Protein AF-A0A0U2ZR98-F1 (afdb_monomer_lite)

Sequence (116 aa):
RSTYYTARLGSKRGLECVGMEGRGIIFNSDVLLWRSVRAYFSKALTGPGLKRTVGICVSYTAKYLDRLQEITDPSNHVDALNLLRAIVVDISNRLFLGVPLNEKDLLMKIHNYFET

InterPro domains:
  IPR001128 Cytochrome P450 [PF00067] (19-104)
  IPR036396 Cytochrome P450 superfamily [G3DSA:1.10.630.10] (1-116)
  IPR036396 Cytochrome P450 superfamily [SSF48264] (20-111)

Secondary structure (DSSP, 8-state):
--TT-------HHHHHHTT-TTSSSSS---HHHHHHHHHHHHHHTSTHHHHHHHHHHHHHHHHHHTTGGGGB-TTS-B-HHHHHHHHHHHHHHHHHT-----HHHHHHHHHHHHH-

Structure (mmCIF, N/CA/C/O backbone):
data_AF-A0A0U2ZR98-F1
#
_entry.id   AF-A0A0U2ZR98-F1
#
loop_
_atom_site.group_PDB
_atom_site.id
_atom_site.type_symbol
_atom_site.label_atom_id
_atom_site.label_alt_id
_atom_site.label_comp_id
_atom_site.label_asym_id
_atom_site.label_entity_id
_atom_site.label_seq_id
_atom_site.pdbx_PDB_ins_code
_atom_site.Cartn_x
_atom_site.Cartn_y
_atom_site.Cartn_z
_atom_site.occupancy
_atom_site.B_iso_or_equiv
_atom_site.auth_seq_id
_atom_site.auth_comp_id
_atom_site.auth_asym_id
_atom_site.auth_atom_id
_atom_site.pdbx_PDB_model_num
ATOM 1 N N . ARG A 1 1 ? -3.159 4.967 -25.792 1.00 59.69 1 ARG A N 1
ATOM 2 C CA . ARG A 1 1 ? -2.328 5.603 -24.734 1.00 59.69 1 ARG A CA 1
ATOM 3 C C . ARG A 1 1 ? -0.886 5.588 -25.229 1.00 59.69 1 ARG A C 1
ATOM 5 O O . ARG A 1 1 ? -0.454 4.527 -25.654 1.00 59.69 1 AR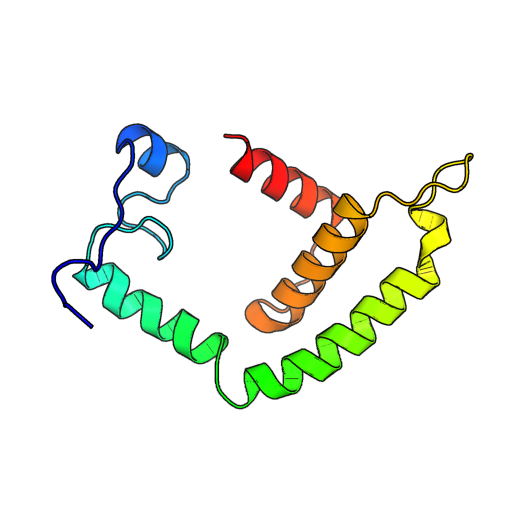G A O 1
ATOM 12 N N . SER A 1 2 ? -0.193 6.728 -25.260 1.00 75.31 2 SER A N 1
ATOM 13 C CA . SER A 1 2 ? 1.186 6.814 -25.775 1.00 75.31 2 SER A CA 1
ATOM 14 C C . SER A 1 2 ? 2.150 5.953 -24.943 1.00 75.31 2 SER A C 1
ATOM 16 O O . SER A 1 2 ? 2.081 5.967 -23.713 1.00 75.31 2 SER A O 1
ATOM 18 N N . THR A 1 3 ? 3.037 5.207 -25.606 1.00 77.38 3 THR A N 1
ATOM 19 C CA . THR A 1 3 ? 4.093 4.398 -24.968 1.00 77.38 3 THR A CA 1
ATOM 20 C C . THR A 1 3 ? 5.278 5.233 -24.492 1.00 77.38 3 THR A C 1
ATOM 22 O O . THR A 1 3 ? 6.138 4.707 -23.795 1.00 77.38 3 THR A O 1
ATOM 25 N N . TYR A 1 4 ? 5.321 6.521 -24.840 1.00 84.50 4 TYR A N 1
ATOM 26 C CA . TYR A 1 4 ? 6.429 7.423 -24.517 1.00 84.50 4 TYR A CA 1
ATOM 27 C C . TYR A 1 4 ? 6.357 8.007 -23.096 1.00 84.50 4 TYR A C 1
ATOM 29 O O . TYR A 1 4 ? 7.312 8.623 -22.643 1.00 84.50 4 TYR A O 1
ATOM 37 N N . TYR A 1 5 ? 5.256 7.788 -22.368 1.00 90.00 5 TYR A N 1
ATOM 38 C CA . TYR A 1 5 ? 5.036 8.335 -21.020 1.00 90.00 5 TYR A CA 1
ATOM 39 C C . TYR A 1 5 ? 4.814 7.225 -19.981 1.00 90.00 5 TYR A C 1
ATOM 41 O O . TYR A 1 5 ? 3.865 7.262 -19.197 1.00 90.00 5 TYR A O 1
ATOM 49 N N . THR A 1 6 ? 5.660 6.189 -20.008 1.00 90.44 6 THR A N 1
ATOM 50 C CA . THR A 1 6 ? 5.598 5.039 -19.083 1.00 90.44 6 THR A CA 1
ATOM 51 C C . THR A 1 6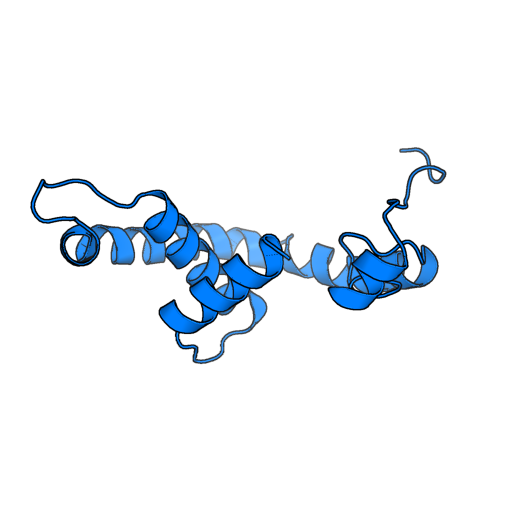 ? 6.744 5.033 -18.071 1.00 90.44 6 THR A C 1
ATOM 53 O O . THR A 1 6 ? 7.301 3.978 -17.791 1.00 90.44 6 THR A O 1
ATOM 56 N N . ALA A 1 7 ? 7.111 6.203 -17.549 1.00 93.00 7 ALA A N 1
ATOM 57 C CA . ALA A 1 7 ? 8.106 6.355 -16.492 1.00 93.00 7 ALA A CA 1
ATOM 58 C C . ALA A 1 7 ? 7.751 7.552 -15.596 1.00 93.00 7 ALA A C 1
ATOM 60 O O . ALA A 1 7 ? 7.011 8.450 -16.007 1.00 93.00 7 ALA A O 1
ATOM 61 N N . ARG A 1 8 ? 8.280 7.554 -14.371 1.00 95.44 8 ARG A N 1
ATOM 62 C CA . ARG A 1 8 ? 8.285 8.713 -13.467 1.00 95.44 8 ARG A CA 1
ATOM 63 C C . ARG A 1 8 ? 9.718 9.192 -13.262 1.00 95.44 8 ARG A C 1
ATOM 65 O O . ARG A 1 8 ? 10.660 8.487 -13.607 1.00 95.44 8 ARG A O 1
ATOM 72 N N . LEU A 1 9 ? 9.853 10.384 -12.694 1.00 94.75 9 LEU A N 1
ATOM 73 C CA . LEU A 1 9 ? 11.131 10.999 -12.354 1.00 94.75 9 LEU A CA 1
ATOM 74 C C . LEU A 1 9 ? 11.163 11.376 -10.872 1.00 94.75 9 LEU A C 1
ATOM 76 O O . LEU A 1 9 ? 10.118 11.601 -10.260 1.00 94.75 9 LEU A O 1
ATOM 80 N N . GLY A 1 10 ? 12.367 11.440 -10.318 1.00 95.75 10 GLY A N 1
ATOM 81 C CA . GLY A 1 10 ? 12.638 11.804 -8.933 1.00 95.75 10 GLY A CA 1
ATOM 82 C C . GLY A 1 10 ? 14.143 11.905 -8.696 1.00 95.75 10 GLY A C 1
ATOM 83 O O . GLY A 1 10 ? 14.942 11.559 -9.566 1.00 95.75 10 GLY A O 1
ATOM 84 N N . SER A 1 11 ? 14.540 12.394 -7.521 1.00 97.44 11 SER A N 1
ATOM 85 C CA . SER A 1 11 ? 15.949 12.388 -7.115 1.00 97.44 11 SER A CA 1
ATOM 86 C C . SER A 1 11 ? 16.445 10.949 -7.028 1.00 97.44 11 SER A C 1
ATOM 88 O O . SER A 1 11 ? 15.951 10.199 -6.190 1.00 97.44 11 SER A O 1
ATOM 90 N N . LYS A 1 12 ? 17.441 10.573 -7.840 1.00 97.25 12 LYS A N 1
ATOM 91 C CA . LYS A 1 12 ? 18.009 9.217 -7.822 1.00 97.25 12 LYS A CA 1
ATOM 92 C C . LYS A 1 12 ? 18.439 8.804 -6.412 1.00 97.25 12 LYS A C 1
ATOM 94 O O . LYS A 1 12 ? 18.009 7.771 -5.922 1.00 97.25 12 LYS A O 1
ATOM 99 N N . ARG A 1 13 ? 19.186 9.670 -5.716 1.00 97.81 13 ARG A N 1
ATOM 100 C CA . ARG A 1 13 ? 19.635 9.422 -4.335 1.00 97.81 13 ARG A CA 1
ATOM 101 C C . ARG A 1 13 ? 18.463 9.276 -3.357 1.00 97.81 13 ARG A C 1
ATOM 103 O O . ARG A 1 13 ? 18.533 8.473 -2.436 1.00 97.81 13 ARG A O 1
ATOM 110 N N . GLY A 1 14 ? 17.390 10.047 -3.553 1.00 97.44 14 GLY A N 1
ATOM 111 C CA . GLY A 1 14 ? 16.172 9.924 -2.747 1.00 97.44 14 GLY A CA 1
ATOM 112 C C . GLY A 1 14 ? 15.467 8.589 -2.987 1.00 97.44 14 GLY A C 1
ATOM 113 O O . GLY A 1 14 ? 15.160 7.874 -2.041 1.00 97.44 14 GLY A O 1
ATOM 114 N N . LEU A 1 15 ? 15.291 8.209 -4.254 1.00 97.56 15 LEU A N 1
ATOM 115 C CA . LEU A 1 15 ? 14.678 6.939 -4.640 1.00 97.56 15 LEU A CA 1
ATOM 116 C C . LEU A 1 15 ? 15.519 5.731 -4.206 1.00 97.56 15 LEU A C 1
ATOM 118 O O . LEU A 1 15 ? 14.951 4.715 -3.816 1.00 97.56 15 LEU A O 1
ATOM 122 N N . GLU A 1 16 ? 16.849 5.824 -4.224 1.00 97.38 16 GLU A N 1
ATOM 123 C CA . GLU A 1 16 ? 17.741 4.809 -3.650 1.00 97.38 16 GLU A CA 1
ATOM 124 C C . GLU A 1 16 ? 17.534 4.689 -2.135 1.00 97.38 16 GLU A C 1
ATOM 126 O O . GLU A 1 16 ? 17.404 3.576 -1.628 1.00 97.38 16 GLU A O 1
ATOM 131 N N . CYS A 1 17 ? 17.434 5.821 -1.426 1.00 97.19 17 CYS A N 1
ATOM 132 C CA . CYS A 1 17 ? 17.245 5.868 0.025 1.00 97.19 17 CYS A CA 1
ATOM 133 C C . CYS A 1 17 ? 15.947 5.182 0.478 1.00 97.19 17 CYS A C 1
ATOM 135 O O . CYS A 1 17 ? 15.980 4.372 1.402 1.00 97.19 17 CYS A O 1
ATOM 137 N N . VAL A 1 18 ? 14.826 5.432 -0.208 1.00 97.12 18 VAL A N 1
ATOM 138 C CA . VAL A 1 18 ? 13.532 4.790 0.102 1.00 97.12 18 VAL A CA 1
ATOM 139 C C . VAL A 1 18 ? 13.333 3.445 -0.613 1.00 97.12 18 VAL A C 1
ATOM 141 O O . VAL A 1 18 ? 12.277 2.820 -0.496 1.00 97.12 18 VAL A O 1
ATOM 144 N N . GLY A 1 19 ? 14.328 2.979 -1.374 1.00 96.94 19 GLY A N 1
ATOM 145 C CA . GLY A 1 19 ? 14.305 1.679 -2.048 1.00 96.94 19 GLY A CA 1
ATOM 146 C C . GLY A 1 19 ? 13.362 1.582 -3.254 1.00 96.94 19 GLY A C 1
ATOM 147 O O . GLY A 1 19 ? 12.898 0.487 -3.571 1.00 96.94 19 GLY A O 1
ATOM 148 N N . MET A 1 20 ? 13.071 2.697 -3.928 1.00 97.88 20 MET A N 1
ATOM 149 C CA . MET A 1 20 ? 12.250 2.754 -5.146 1.00 97.88 20 MET A CA 1
ATOM 150 C C . MET A 1 20 ? 13.056 2.919 -6.446 1.00 97.88 20 MET A C 1
ATOM 152 O O . MET A 1 20 ? 12.497 2.716 -7.525 1.00 97.88 20 MET A O 1
ATOM 156 N N . GLU A 1 21 ? 14.351 3.247 -6.380 1.00 96.94 21 GLU A N 1
ATOM 157 C CA . GLU A 1 21 ? 15.204 3.301 -7.577 1.00 96.94 21 GLU A CA 1
ATOM 158 C C . GLU A 1 21 ? 15.373 1.896 -8.167 1.00 96.94 21 GLU A C 1
ATOM 160 O O . GLU A 1 21 ? 15.851 0.980 -7.493 1.00 96.94 21 GLU A O 1
ATOM 165 N N . GLY A 1 22 ? 14.937 1.710 -9.419 1.00 94.88 22 GLY A N 1
ATOM 166 C CA . GLY A 1 22 ? 14.979 0.413 -10.107 1.00 94.88 22 GLY A CA 1
ATOM 167 C C . GLY A 1 22 ? 14.201 -0.707 -9.399 1.00 94.88 22 GLY A C 1
ATOM 168 O O . GLY A 1 22 ? 14.469 -1.885 -9.626 1.00 94.88 22 GLY A O 1
ATOM 169 N N . ARG A 1 23 ? 13.266 -0.375 -8.497 1.00 96.06 23 ARG A N 1
ATOM 170 C CA . ARG A 1 23 ? 12.546 -1.335 -7.643 1.00 96.06 23 ARG A CA 1
ATOM 171 C C . ARG A 1 23 ? 11.067 -0.983 -7.534 1.00 96.06 23 ARG A C 1
ATOM 173 O O . ARG A 1 23 ? 10.657 0.165 -7.672 1.00 96.06 23 ARG A O 1
ATOM 180 N N . GLY A 1 24 ? 10.238 -1.991 -7.266 1.00 96.12 24 GLY A N 1
ATOM 181 C CA . GLY A 1 24 ? 8.787 -1.813 -7.180 1.00 96.12 24 GLY A CA 1
ATOM 182 C C . GLY A 1 24 ? 8.179 -1.307 -8.495 1.00 96.12 24 GLY A C 1
ATOM 183 O O . GLY A 1 24 ? 8.708 -1.566 -9.577 1.00 96.12 24 GLY A O 1
ATOM 184 N N . ILE A 1 25 ? 7.039 -0.609 -8.404 1.00 97.31 25 ILE A N 1
ATOM 185 C CA . ILE A 1 25 ? 6.310 -0.101 -9.585 1.00 97.31 25 ILE A CA 1
ATOM 186 C C . ILE A 1 25 ? 5.892 1.373 -9.507 1.00 97.31 25 ILE A C 1
ATOM 188 O O . ILE A 1 25 ? 5.443 1.922 -10.513 1.00 97.31 25 ILE A O 1
ATOM 192 N N . ILE A 1 26 ? 5.984 2.012 -8.334 1.00 97.38 26 ILE A N 1
ATOM 193 C CA . ILE A 1 26 ? 5.456 3.371 -8.134 1.00 97.38 26 ILE A CA 1
ATOM 194 C C . ILE A 1 26 ? 6.366 4.389 -8.830 1.00 97.38 26 ILE A C 1
ATOM 196 O O . ILE A 1 26 ? 5.889 5.099 -9.713 1.00 97.38 26 ILE A O 1
ATOM 200 N N . PHE A 1 27 ? 7.658 4.399 -8.483 1.00 97.31 27 PHE A N 1
ATOM 201 C CA . PHE A 1 27 ? 8.690 5.285 -9.045 1.00 97.31 27 PHE A CA 1
ATOM 202 C C . PHE A 1 27 ? 9.766 4.550 -9.861 1.00 97.31 27 PHE A C 1
ATOM 204 O O . PHE A 1 27 ? 10.803 5.121 -10.175 1.00 97.31 27 PHE A O 1
ATOM 211 N N . ASN A 1 28 ? 9.509 3.302 -10.256 1.00 96.38 28 ASN A N 1
ATOM 212 C CA . ASN A 1 28 ? 10.460 2.533 -11.049 1.00 96.38 28 ASN A CA 1
ATOM 213 C C . ASN A 1 28 ? 10.534 3.062 -12.492 1.00 96.38 28 ASN A C 1
ATOM 215 O O . ASN A 1 28 ? 9.569 2.945 -13.253 1.00 96.38 28 ASN A O 1
ATOM 219 N N . SER A 1 29 ? 11.672 3.656 -12.843 1.00 95.31 29 SER A N 1
ATOM 220 C CA . SER A 1 29 ? 11.968 4.210 -14.167 1.00 95.31 29 SER A CA 1
ATOM 221 C C . SER A 1 29 ? 12.572 3.184 -15.136 1.00 95.31 29 SER A C 1
ATOM 223 O O . SER A 1 29 ? 12.608 3.447 -16.339 1.00 95.31 29 SER A O 1
ATOM 225 N N . ASP A 1 30 ? 12.970 1.996 -14.662 1.00 95.44 30 ASP A N 1
ATOM 226 C CA . ASP A 1 30 ? 13.313 0.865 -15.526 1.00 95.44 30 ASP A CA 1
ATOM 227 C C . ASP A 1 30 ? 12.026 0.316 -16.151 1.00 95.44 30 ASP A C 1
ATOM 229 O O . ASP A 1 30 ? 11.278 -0.453 -15.547 1.00 95.44 30 ASP A O 1
ATOM 233 N N . VAL A 1 31 ? 11.749 0.736 -17.385 1.00 94.06 31 VAL A N 1
ATOM 234 C CA . VAL A 1 31 ? 10.505 0.407 -18.092 1.00 94.06 31 VAL A CA 1
ATOM 235 C C . VAL A 1 31 ? 10.355 -1.098 -18.329 1.00 94.06 31 VAL A C 1
ATOM 237 O O . VAL A 1 31 ? 9.226 -1.597 -18.330 1.00 94.06 31 VAL A O 1
ATOM 240 N N . LEU A 1 32 ? 11.450 -1.836 -18.536 1.00 94.31 32 LEU A N 1
ATOM 241 C CA . LEU A 1 32 ? 11.385 -3.277 -18.791 1.00 94.31 32 LEU A CA 1
ATOM 242 C C . LEU A 1 32 ? 11.012 -4.024 -17.511 1.00 94.31 32 LEU A C 1
ATOM 244 O O . LEU A 1 32 ? 10.063 -4.815 -17.517 1.00 94.31 32 LEU A O 1
ATOM 248 N N . LEU A 1 33 ? 11.692 -3.714 -16.405 1.00 95.50 33 LEU A N 1
ATOM 249 C CA . LEU A 1 33 ? 11.380 -4.287 -15.098 1.00 95.50 33 LEU A CA 1
ATOM 250 C C . LEU A 1 33 ? 9.997 -3.848 -14.601 1.00 95.50 33 LEU A C 1
ATOM 252 O O . LEU A 1 33 ? 9.207 -4.662 -14.126 1.00 95.50 33 LEU A O 1
ATOM 256 N N . TRP A 1 34 ? 9.653 -2.572 -14.753 1.00 96.44 34 TRP A N 1
ATOM 257 C CA . TRP A 1 34 ? 8.344 -2.057 -14.367 1.00 96.44 34 TRP A CA 1
ATOM 258 C C . TRP A 1 34 ? 7.212 -2.795 -15.088 1.00 96.44 34 TRP A C 1
ATOM 260 O O . TRP A 1 34 ? 6.218 -3.150 -14.453 1.00 96.44 34 TRP A O 1
ATOM 270 N N . ARG A 1 35 ? 7.351 -3.072 -16.395 1.00 94.81 35 ARG A N 1
ATOM 271 C CA . ARG A 1 35 ? 6.335 -3.808 -17.172 1.00 94.81 35 ARG A CA 1
ATOM 272 C C . ARG A 1 35 ? 6.131 -5.221 -16.640 1.00 94.81 35 ARG A C 1
ATOM 274 O O . ARG A 1 35 ? 4.981 -5.637 -16.495 1.00 94.81 35 ARG A O 1
ATOM 281 N N . SER A 1 36 ? 7.216 -5.938 -16.346 1.00 95.69 36 SER A N 1
ATOM 282 C CA . SER A 1 36 ? 7.131 -7.312 -15.844 1.00 95.69 36 SER A CA 1
ATOM 283 C C . SER A 1 36 ? 6.519 -7.357 -14.440 1.00 95.69 36 SER A C 1
ATOM 285 O O . SER A 1 36 ? 5.578 -8.114 -14.203 1.00 95.69 36 SER A O 1
ATOM 287 N N . VAL A 1 37 ? 6.958 -6.483 -13.529 1.00 96.88 37 VAL A N 1
ATOM 288 C CA . VAL A 1 37 ? 6.462 -6.450 -12.145 1.00 96.88 37 VAL A CA 1
ATOM 289 C C . VAL A 1 37 ? 5.012 -5.949 -12.074 1.00 96.88 37 VAL A C 1
ATOM 291 O O . VAL A 1 37 ? 4.196 -6.502 -11.334 1.00 96.88 37 VAL A O 1
ATOM 294 N N . ARG A 1 38 ? 4.633 -4.950 -12.885 1.00 96.38 38 ARG A N 1
ATOM 295 C CA . ARG A 1 38 ? 3.266 -4.395 -12.928 1.00 96.38 38 ARG A CA 1
ATOM 296 C C . ARG A 1 38 ? 2.199 -5.443 -13.255 1.00 96.38 38 ARG A C 1
ATOM 298 O O . ARG A 1 38 ? 1.048 -5.276 -12.836 1.00 96.38 38 ARG A O 1
ATOM 305 N N . ALA A 1 39 ? 2.539 -6.505 -13.985 1.00 95.56 39 ALA A N 1
ATOM 306 C CA . ALA A 1 39 ? 1.593 -7.570 -14.307 1.00 95.56 39 ALA A CA 1
ATOM 307 C C . ALA A 1 39 ? 1.049 -8.262 -13.042 1.00 95.56 39 ALA A C 1
ATOM 309 O O . ALA A 1 39 ? -0.155 -8.505 -12.954 1.00 95.56 39 ALA A O 1
ATOM 310 N N . TYR A 1 40 ? 1.895 -8.485 -12.028 1.00 94.88 40 TYR A N 1
ATOM 311 C CA . TYR A 1 40 ? 1.480 -9.077 -10.751 1.00 94.88 40 TYR A CA 1
ATOM 312 C C . TYR A 1 40 ? 0.488 -8.183 -10.002 1.00 94.88 40 TYR A C 1
ATOM 314 O O . TYR A 1 40 ? -0.575 -8.649 -9.596 1.00 94.88 40 TYR A O 1
ATOM 322 N N . PHE A 1 41 ? 0.783 -6.883 -9.904 1.00 94.88 41 PHE A N 1
ATOM 323 C CA . PHE A 1 41 ? -0.124 -5.904 -9.296 1.00 94.88 41 PHE A CA 1
ATOM 324 C C . PHE A 1 41 ? -1.450 -5.817 -10.052 1.00 94.88 41 PHE A C 1
ATOM 326 O O . PHE A 1 41 ? -2.513 -5.819 -9.442 1.00 94.88 41 PHE A O 1
ATOM 333 N N . SER A 1 42 ? -1.405 -5.799 -11.387 1.00 94.00 42 SER A N 1
ATOM 334 C CA . SER A 1 42 ? -2.618 -5.743 -12.213 1.00 94.00 42 SER A CA 1
ATOM 335 C C . SER A 1 42 ? -3.493 -6.979 -11.993 1.00 94.00 42 SER A C 1
ATOM 337 O O . SER A 1 42 ? -4.705 -6.848 -11.850 1.00 94.00 42 SER A O 1
ATOM 339 N N . LYS A 1 43 ? -2.889 -8.171 -11.901 1.00 92.00 43 LYS A N 1
ATOM 340 C CA . LYS A 1 43 ? -3.605 -9.418 -11.608 1.00 92.00 43 LYS A CA 1
ATOM 341 C C . LYS A 1 43 ? -4.229 -9.414 -10.209 1.00 92.00 43 LYS A C 1
ATOM 343 O O . LYS A 1 43 ? -5.370 -9.836 -10.069 1.00 92.00 43 LYS A O 1
ATOM 348 N N . ALA A 1 44 ? -3.507 -8.937 -9.196 1.00 90.19 44 ALA A N 1
ATOM 349 C CA . ALA A 1 44 ? -3.998 -8.895 -7.816 1.00 90.19 44 ALA A CA 1
ATOM 350 C C . ALA A 1 44 ? -5.118 -7.858 -7.607 1.00 90.19 44 ALA A C 1
ATOM 352 O O . ALA A 1 44 ? -6.016 -8.073 -6.798 1.00 90.19 44 ALA A O 1
ATOM 353 N N . LEU A 1 45 ? -5.080 -6.746 -8.349 1.00 90.81 45 LEU A N 1
ATOM 354 C CA . LEU A 1 45 ? -6.015 -5.621 -8.217 1.00 90.81 45 LEU A CA 1
ATOM 355 C C . LEU A 1 45 ? -7.213 -5.686 -9.179 1.00 90.81 45 LEU A C 1
ATOM 357 O O . LEU A 1 45 ? -7.996 -4.741 -9.253 1.00 90.81 45 LEU A O 1
ATOM 361 N N . THR A 1 46 ? -7.371 -6.773 -9.936 1.00 88.94 46 THR A N 1
ATOM 362 C CA . THR A 1 46 ? -8.487 -6.954 -10.878 1.00 88.94 46 THR A CA 1
ATOM 363 C C . THR A 1 46 ? -9.115 -8.343 -10.753 1.00 88.94 46 THR A C 1
ATOM 3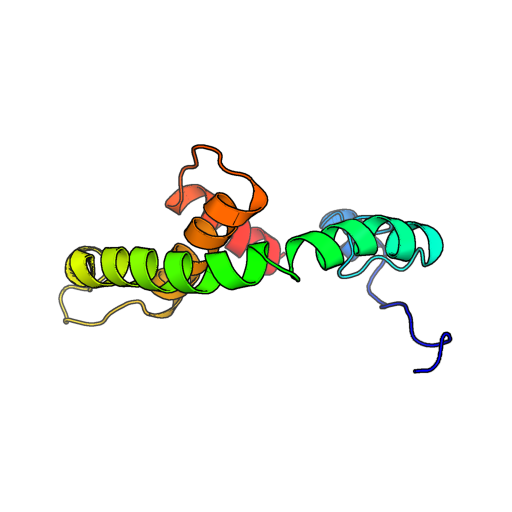65 O O . THR A 1 46 ? -8.668 -9.198 -9.988 1.00 88.94 46 THR A O 1
ATOM 368 N N . GLY A 1 47 ? -10.201 -8.579 -11.493 1.00 85.06 47 GLY A N 1
ATOM 369 C CA . GLY A 1 47 ? -10.823 -9.897 -11.582 1.00 85.06 47 GLY A CA 1
ATOM 370 C C . GLY A 1 47 ? -11.575 -10.333 -10.312 1.00 85.06 47 GLY A C 1
ATOM 371 O O . GLY A 1 47 ? -12.066 -9.496 -9.554 1.00 85.06 47 GLY A O 1
ATOM 372 N N . PRO A 1 48 ? -11.722 -11.651 -10.079 1.00 77.56 48 PRO A N 1
ATOM 373 C CA . PRO A 1 48 ? -12.531 -12.193 -8.982 1.00 77.56 48 PRO A CA 1
ATOM 374 C C . PRO A 1 48 ? -12.045 -11.792 -7.583 1.00 77.56 48 PRO A C 1
ATOM 376 O O . PRO A 1 48 ? -12.867 -11.633 -6.681 1.00 77.56 48 PRO A O 1
ATOM 379 N N . GLY A 1 49 ? -10.733 -11.578 -7.412 1.00 73.19 49 GLY A N 1
ATOM 380 C CA . GLY A 1 49 ? -10.154 -11.086 -6.159 1.00 73.19 49 GLY A CA 1
ATOM 381 C C . GLY A 1 49 ? -10.769 -9.752 -5.732 1.00 73.19 49 GLY A C 1
ATOM 382 O O . GLY A 1 49 ? -11.185 -9.615 -4.586 1.00 73.19 49 GLY A O 1
ATOM 383 N N . LEU A 1 50 ? -10.970 -8.835 -6.686 1.00 76.06 50 LEU A N 1
ATOM 384 C CA . LEU A 1 50 ? -11.595 -7.531 -6.450 1.00 76.06 50 LEU A CA 1
ATOM 385 C C . LEU A 1 50 ? -13.067 -7.636 -6.013 1.00 76.06 50 LEU A C 1
ATOM 387 O O . LEU A 1 50 ? -13.531 -6.845 -5.197 1.00 76.06 50 LEU A O 1
ATOM 391 N N . LYS A 1 51 ? -13.820 -8.627 -6.510 1.00 75.81 51 LYS A N 1
ATOM 392 C CA . LYS A 1 51 ? -15.210 -8.843 -6.062 1.00 75.81 51 LYS A CA 1
ATOM 393 C C . LYS A 1 51 ? -15.262 -9.297 -4.604 1.00 75.81 51 LYS A C 1
ATOM 395 O O . LYS A 1 51 ? -16.119 -8.844 -3.851 1.00 75.81 51 LYS A O 1
ATOM 400 N N . ARG A 1 52 ? -14.316 -10.148 -4.191 1.00 75.69 52 ARG A N 1
ATOM 401 C CA . ARG A 1 52 ? -14.157 -10.555 -2.788 1.00 75.69 52 ARG A CA 1
ATOM 402 C C . ARG A 1 52 ? -13.749 -9.372 -1.904 1.00 75.69 52 ARG A C 1
ATOM 404 O O . ARG A 1 52 ? -14.199 -9.300 -0.762 1.00 75.69 52 ARG A O 1
ATOM 411 N N . THR A 1 53 ? -12.966 -8.431 -2.441 1.00 78.19 53 THR A N 1
ATOM 412 C CA . THR A 1 53 ? -12.532 -7.219 -1.734 1.00 78.19 53 THR A CA 1
ATOM 413 C C . THR A 1 53 ? -13.697 -6.408 -1.189 1.00 78.19 53 THR A C 1
ATOM 415 O O . THR A 1 53 ? -13.612 -5.977 -0.050 1.00 78.19 53 THR A O 1
ATOM 418 N N . VAL A 1 54 ? -14.809 -6.258 -1.917 1.00 84.62 54 VAL A N 1
ATOM 419 C CA . VAL A 1 54 ? -15.961 -5.475 -1.427 1.00 84.62 54 VAL A CA 1
ATOM 420 C C . VAL A 1 54 ? -16.516 -6.046 -0.120 1.00 84.62 54 VAL A C 1
ATOM 422 O O . VAL A 1 54 ? -16.670 -5.311 0.852 1.00 84.62 54 VAL A O 1
ATOM 425 N N . GLY A 1 55 ? -16.759 -7.360 -0.069 1.00 85.94 55 GLY A N 1
ATOM 426 C CA . GLY A 1 55 ? -17.268 -8.018 1.137 1.00 85.94 55 GLY A CA 1
ATOM 427 C C . GLY A 1 55 ? -16.296 -7.907 2.312 1.00 85.94 55 GLY A C 1
ATOM 428 O O . GLY A 1 55 ? -16.706 -7.584 3.422 1.00 85.94 55 GLY A O 1
ATOM 429 N N . ILE A 1 56 ? -14.996 -8.097 2.056 1.00 86.19 56 ILE A N 1
ATOM 430 C CA . ILE A 1 56 ? -13.951 -7.938 3.076 1.00 86.19 56 ILE A CA 1
ATOM 431 C C . ILE A 1 56 ? -13.909 -6.489 3.576 1.00 86.19 56 ILE A C 1
ATOM 433 O O . ILE A 1 56 ? -13.945 -6.271 4.783 1.00 86.19 56 ILE A O 1
ATOM 437 N N . CYS A 1 57 ? -13.905 -5.499 2.683 1.00 90.75 57 CYS A N 1
ATOM 438 C CA . CYS A 1 57 ? -13.895 -4.093 3.071 1.00 90.75 57 CYS A CA 1
ATOM 439 C C . CYS A 1 57 ? -15.074 -3.758 3.985 1.00 90.75 57 CYS A C 1
ATOM 441 O O . CYS A 1 57 ? -14.860 -3.181 5.047 1.00 90.75 57 CYS A O 1
ATOM 443 N N . VAL A 1 58 ? -16.293 -4.163 3.615 1.00 91.56 58 VAL A N 1
ATOM 444 C CA . VAL A 1 58 ? -17.497 -3.923 4.427 1.00 91.56 58 VAL A CA 1
ATOM 445 C C . VAL A 1 58 ? -17.384 -4.594 5.795 1.00 91.56 58 VAL A C 1
ATOM 447 O O . VAL A 1 58 ? -17.502 -3.918 6.814 1.00 91.56 58 VAL A O 1
ATOM 450 N N . SER A 1 59 ? -17.117 -5.904 5.838 1.00 90.00 59 SER A N 1
ATOM 451 C CA . SER A 1 59 ? -17.083 -6.652 7.099 1.00 90.00 59 SER A CA 1
ATOM 452 C C . SER A 1 59 ? -16.002 -6.161 8.058 1.00 90.00 59 SER A C 1
ATOM 454 O O . SER A 1 59 ? -16.228 -6.149 9.264 1.00 90.00 59 SER A O 1
ATOM 456 N N . TYR A 1 60 ? -14.827 -5.779 7.555 1.00 88.19 60 TYR A N 1
ATOM 457 C CA . TYR A 1 60 ? -13.743 -5.317 8.421 1.00 88.19 60 TYR A CA 1
ATOM 458 C C . TYR A 1 60 ? -13.910 -3.858 8.814 1.00 88.19 60 TYR A C 1
ATOM 460 O O . TYR A 1 60 ? -13.719 -3.553 9.983 1.00 88.19 60 TYR A O 1
ATOM 468 N N . THR A 1 61 ? -14.385 -2.990 7.918 1.00 92.94 61 THR A N 1
ATOM 469 C CA . THR A 1 61 ? -14.732 -1.610 8.292 1.00 92.94 61 THR A CA 1
ATOM 470 C C . THR A 1 61 ? -15.758 -1.601 9.423 1.00 92.94 61 THR A C 1
ATOM 472 O O . THR A 1 61 ? -15.547 -0.913 10.414 1.00 92.94 61 THR A O 1
ATOM 475 N N . ALA A 1 62 ? -16.804 -2.432 9.336 1.00 94.12 62 ALA A N 1
ATOM 476 C CA . ALA A 1 62 ? -17.796 -2.575 10.403 1.00 94.12 62 ALA A CA 1
ATOM 477 C C . ALA A 1 62 ? -17.155 -2.944 11.754 1.00 94.12 62 ALA A C 1
ATOM 479 O O . ALA A 1 62 ? -17.428 -2.284 12.747 1.00 94.12 62 ALA A O 1
ATOM 480 N N . LYS A 1 63 ? -16.209 -3.894 11.784 1.00 92.31 63 LYS A N 1
ATOM 481 C CA . LYS A 1 63 ? -15.493 -4.268 13.021 1.00 92.31 63 LYS A CA 1
ATOM 482 C C . LYS A 1 63 ? -14.691 -3.124 13.643 1.00 92.31 63 LYS A C 1
ATOM 484 O O . LYS A 1 63 ? -14.573 -3.073 14.864 1.00 92.31 63 LYS A O 1
ATOM 489 N N . TYR A 1 64 ? -14.097 -2.244 12.834 1.00 91.75 64 TYR A N 1
ATOM 490 C CA . TYR A 1 64 ? -13.420 -1.054 13.365 1.00 91.75 64 TYR A CA 1
ATOM 491 C C . TYR A 1 64 ? -14.428 -0.025 13.878 1.00 91.75 64 TYR A C 1
ATOM 493 O O . TYR A 1 64 ? -14.178 0.605 14.902 1.00 91.75 64 TYR A O 1
ATOM 501 N N . LEU A 1 65 ? -15.576 0.114 13.209 1.00 93.56 65 LEU A N 1
ATOM 502 C CA . LEU A 1 65 ? -16.653 0.996 13.659 1.00 93.56 65 LEU A CA 1
ATOM 503 C C . LEU A 1 65 ? -17.291 0.513 14.970 1.00 93.56 65 LEU A C 1
ATOM 505 O O . LEU A 1 65 ? -17.571 1.336 15.835 1.00 93.56 65 LEU A O 1
ATOM 509 N N . ASP A 1 66 ? -17.426 -0.798 15.176 1.00 94.06 66 ASP A N 1
ATOM 510 C CA . ASP A 1 66 ? -17.902 -1.382 16.441 1.00 94.06 66 ASP A CA 1
ATOM 511 C C . ASP A 1 66 ? -16.961 -1.070 17.622 1.00 94.06 66 ASP A C 1
ATOM 513 O O . ASP A 1 66 ? -17.368 -1.091 18.782 1.00 94.06 66 ASP A O 1
ATOM 517 N N . ARG A 1 67 ? -15.693 -0.754 17.327 1.00 89.81 67 ARG A N 1
ATOM 518 C CA . ARG A 1 67 ? -14.632 -0.449 18.298 1.00 89.81 67 ARG A CA 1
ATOM 519 C C . ARG A 1 67 ? -14.258 1.033 18.319 1.00 89.81 67 ARG A C 1
ATO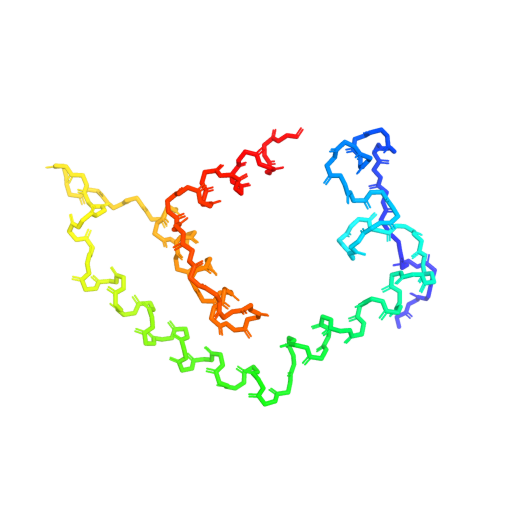M 521 O O . ARG A 1 67 ? -13.194 1.386 18.822 1.00 89.81 67 ARG A O 1
ATOM 528 N N . LEU A 1 68 ? -15.127 1.918 17.812 1.00 89.88 68 LEU A N 1
ATOM 529 C CA . LEU A 1 68 ? -14.849 3.358 17.717 1.00 89.88 68 LEU A CA 1
ATOM 530 C C . LEU A 1 68 ? -14.440 3.980 19.060 1.00 89.88 68 LEU A C 1
ATOM 532 O O . LEU A 1 68 ? -13.622 4.894 19.103 1.00 89.88 68 LEU A O 1
ATOM 536 N N . GLN A 1 69 ? -14.991 3.473 20.164 1.00 86.56 69 GLN A N 1
ATOM 537 C CA . GLN A 1 69 ? -14.677 3.957 21.510 1.00 86.56 69 GLN A CA 1
ATOM 538 C C . GLN A 1 69 ? -13.185 3.820 21.854 1.00 86.56 69 GLN A C 1
ATOM 540 O O . GLN A 1 69 ? -12.662 4.637 22.599 1.00 86.56 69 GLN A O 1
ATOM 545 N N . GLU A 1 70 ? -12.474 2.844 21.280 1.00 84.69 70 GLU A N 1
ATOM 546 C CA . GLU A 1 70 ? -11.037 2.636 21.523 1.00 84.69 70 GLU A CA 1
ATOM 547 C C . GLU A 1 70 ? -10.142 3.693 20.852 1.00 84.69 70 GLU A C 1
ATOM 549 O O . GLU A 1 70 ? -8.959 3.801 21.175 1.00 84.69 70 GLU A O 1
ATOM 554 N N . ILE A 1 71 ? -10.691 4.447 19.898 1.00 83.56 71 ILE A N 1
ATOM 555 C CA . ILE A 1 71 ? -9.989 5.445 19.072 1.00 83.56 71 ILE A CA 1
ATOM 556 C C . ILE A 1 71 ? -10.612 6.843 19.188 1.00 83.56 71 ILE A C 1
ATOM 558 O O . ILE A 1 71 ? -10.303 7.739 18.400 1.00 83.56 71 ILE A O 1
ATOM 562 N N . THR A 1 72 ? -11.523 7.004 20.145 1.00 90.38 72 THR A N 1
ATOM 563 C CA . THR A 1 72 ? -12.189 8.263 20.452 1.00 90.38 72 THR A CA 1
ATOM 564 C C . THR A 1 72 ? -11.504 8.893 21.660 1.00 90.38 72 THR A C 1
ATOM 566 O O . THR A 1 72 ? -11.243 8.217 22.655 1.00 90.38 72 THR A O 1
ATOM 569 N N . ASP A 1 73 ? -11.177 10.179 21.569 1.00 89.88 73 ASP A N 1
ATOM 570 C CA . ASP A 1 73 ? -10.567 10.915 22.672 1.00 89.88 73 ASP A CA 1
ATOM 571 C C . ASP A 1 73 ? -11.589 11.206 23.802 1.00 89.88 73 ASP A C 1
ATOM 573 O O . ASP A 1 73 ? -12.800 11.049 23.616 1.00 89.88 73 ASP A O 1
ATOM 577 N N . PRO A 1 74 ? -11.148 11.663 24.992 1.00 91.38 74 PRO A N 1
ATOM 578 C CA . PRO A 1 74 ? -12.060 12.017 26.086 1.00 91.38 74 PRO A CA 1
ATOM 579 C C . PRO A 1 74 ? -13.061 13.141 25.761 1.00 91.38 74 PRO A C 1
ATOM 581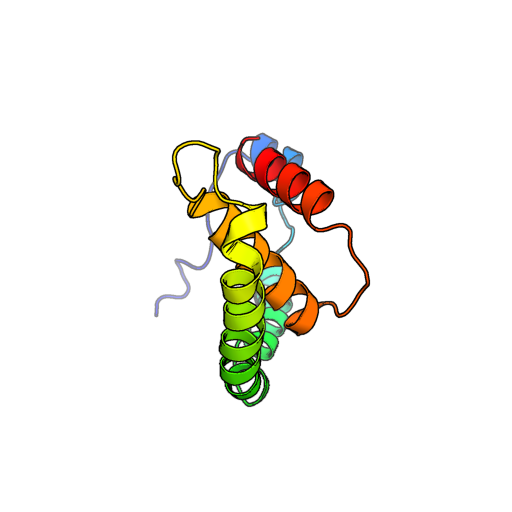 O O . PRO A 1 74 ? -14.012 13.344 26.512 1.00 91.38 74 PRO A O 1
ATOM 584 N N . SER A 1 75 ? -12.846 13.882 24.670 1.00 93.31 75 SER A N 1
ATOM 585 C CA . SER A 1 75 ? -13.731 14.942 24.176 1.00 93.31 75 SER A CA 1
ATOM 586 C C . SER A 1 75 ? -14.708 14.441 23.100 1.00 93.31 75 SER A C 1
ATOM 588 O O . SER A 1 75 ? -15.420 15.245 22.504 1.00 93.31 75 SER A O 1
ATOM 590 N N . ASN A 1 76 ? -14.783 13.124 22.875 1.00 90.75 76 ASN A N 1
ATOM 591 C CA . ASN A 1 76 ? -15.583 12.466 21.839 1.00 90.75 76 ASN A CA 1
ATOM 592 C C . ASN A 1 76 ? -15.146 12.750 20.389 1.00 90.75 76 ASN A C 1
ATOM 594 O O . ASN A 1 76 ? -15.940 12.575 19.461 1.00 90.75 76 ASN A O 1
ATOM 598 N N . HIS A 1 77 ? -13.892 13.145 20.157 1.00 93.94 77 HIS A N 1
ATOM 599 C CA . HIS A 1 77 ? -13.350 13.252 18.805 1.00 93.94 77 HIS A CA 1
ATOM 600 C C . HIS A 1 77 ? -12.725 11.936 18.357 1.00 93.94 77 HIS A C 1
ATOM 602 O O . HIS A 1 77 ? -11.909 11.334 19.053 1.00 93.94 77 HIS A O 1
ATOM 608 N N . VAL A 1 78 ? -13.079 11.515 17.149 1.00 92.62 78 VAL A N 1
ATOM 609 C CA . VAL A 1 78 ? -12.503 10.334 16.508 1.00 92.62 78 VAL A CA 1
ATOM 610 C C . VAL A 1 78 ? -11.292 10.756 15.692 1.00 92.62 78 VAL A C 1
ATOM 612 O O . VAL A 1 78 ? -11.393 11.641 14.838 1.00 92.62 78 VAL A O 1
ATOM 615 N N . ASP A 1 79 ? -10.169 10.065 15.872 1.00 90.56 79 ASP A N 1
ATOM 616 C CA . ASP A 1 79 ? -9.043 10.178 14.947 1.00 90.56 79 ASP A CA 1
ATOM 617 C C . ASP A 1 79 ? -9.360 9.438 13.636 1.00 90.56 79 ASP A C 1
ATOM 619 O O . ASP A 1 79 ? -8.991 8.280 13.412 1.00 90.56 79 ASP A O 1
ATOM 623 N N . ALA A 1 80 ? -10.100 10.117 12.758 1.00 92.06 80 ALA A N 1
ATOM 624 C CA . ALA A 1 80 ? -10.563 9.557 11.494 1.00 92.06 80 ALA A CA 1
ATOM 625 C C . ALA A 1 80 ? -9.404 9.146 10.571 1.00 92.06 80 ALA A C 1
ATOM 627 O O . ALA A 1 80 ? -9.529 8.179 9.818 1.00 92.06 80 ALA A O 1
ATOM 628 N N . LEU A 1 81 ? -8.266 9.845 10.626 1.00 91.81 81 LEU A N 1
ATOM 629 C CA . LEU A 1 81 ? -7.112 9.509 9.796 1.00 91.81 81 LEU A CA 1
ATOM 630 C C . LEU A 1 81 ? -6.475 8.198 10.249 1.00 91.81 81 LEU A C 1
ATOM 632 O O . LEU A 1 81 ? -6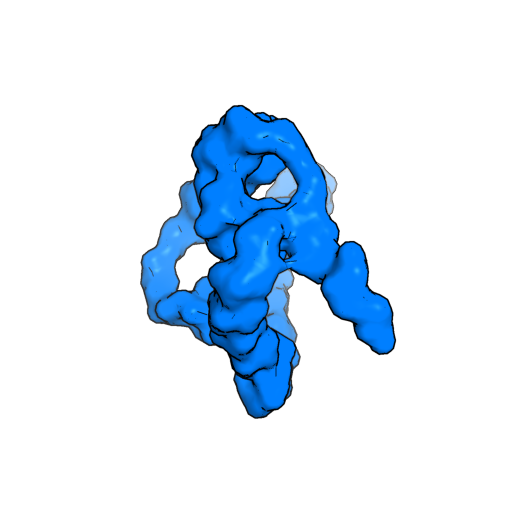.219 7.332 9.412 1.00 91.81 81 LEU A O 1
ATOM 636 N N . ASN A 1 82 ? -6.249 8.018 11.550 1.00 90.19 82 ASN A N 1
ATOM 637 C CA . ASN A 1 82 ? -5.693 6.764 12.050 1.00 90.19 82 ASN A CA 1
ATOM 638 C C . ASN A 1 82 ? -6.671 5.594 11.907 1.00 90.19 82 ASN A C 1
ATOM 640 O O . ASN A 1 82 ? -6.234 4.503 11.539 1.00 90.19 82 ASN A O 1
ATOM 644 N N . LEU A 1 83 ? -7.978 5.830 12.059 1.00 92.31 83 LEU A N 1
ATOM 645 C CA . LEU A 1 83 ? -9.016 4.845 11.739 1.00 92.31 83 LEU A CA 1
ATOM 646 C C . LEU A 1 83 ? -8.913 4.361 10.287 1.00 92.31 83 LEU A C 1
ATOM 648 O O . LEU A 1 83 ? -8.827 3.160 10.027 1.00 92.31 83 LEU A O 1
ATOM 652 N N . LEU A 1 84 ? -8.889 5.291 9.329 1.00 93.81 84 LEU A N 1
ATOM 653 C CA . LEU A 1 84 ? -8.811 4.951 7.909 1.00 93.81 84 LEU A CA 1
ATOM 654 C C . LEU A 1 84 ? -7.507 4.224 7.570 1.00 93.81 84 LEU A C 1
ATOM 656 O O . LEU A 1 84 ? -7.530 3.257 6.807 1.00 93.81 84 LEU A O 1
ATOM 660 N N . ARG A 1 85 ? -6.374 4.640 8.149 1.00 93.94 85 ARG A N 1
ATOM 661 C CA . ARG A 1 85 ? -5.088 3.964 7.928 1.00 93.94 85 ARG A CA 1
ATOM 662 C C . ARG A 1 85 ? -5.106 2.530 8.460 1.00 93.94 85 ARG A C 1
ATOM 664 O O . ARG A 1 85 ? -4.683 1.630 7.736 1.00 93.94 85 ARG A O 1
ATOM 671 N N . ALA A 1 86 ? -5.625 2.310 9.669 1.00 92.94 86 ALA A N 1
ATOM 672 C CA . ALA A 1 86 ? -5.762 0.981 10.264 1.00 92.94 86 ALA A CA 1
ATOM 673 C C . ALA A 1 86 ? -6.603 0.049 9.383 1.00 92.94 86 ALA A C 1
ATOM 675 O O . ALA A 1 86 ? -6.139 -1.024 8.992 1.00 92.94 86 ALA A O 1
ATOM 676 N N . ILE A 1 87 ? -7.784 0.516 8.961 1.00 93.62 87 ILE A N 1
ATOM 677 C CA . ILE A 1 87 ? -8.679 -0.222 8.062 1.00 93.62 87 ILE A CA 1
ATOM 678 C C . ILE A 1 87 ? -7.965 -0.596 6.754 1.00 93.62 87 ILE A C 1
ATOM 680 O O . ILE A 1 87 ? -8.011 -1.750 6.324 1.00 93.62 87 ILE A O 1
ATOM 684 N N . VAL A 1 88 ? -7.283 0.360 6.114 1.00 94.31 88 VAL A N 1
ATOM 685 C CA . VAL A 1 88 ? -6.587 0.124 4.838 1.00 94.31 88 VAL A CA 1
ATOM 686 C C . VAL A 1 88 ? -5.451 -0.888 4.994 1.00 94.31 88 VAL A C 1
ATOM 688 O O . VAL A 1 88 ? -5.290 -1.747 4.122 1.00 94.31 88 VAL A O 1
ATOM 691 N N . VAL A 1 89 ? -4.679 -0.826 6.082 1.00 95.12 89 VAL A N 1
ATOM 692 C CA . VAL A 1 89 ? -3.577 -1.765 6.343 1.00 95.12 89 VAL A CA 1
ATOM 693 C C . VAL A 1 89 ? -4.096 -3.177 6.614 1.00 95.12 89 VAL A C 1
ATOM 695 O O . VAL A 1 89 ? -3.599 -4.121 5.995 1.00 95.12 89 VAL A O 1
ATOM 698 N N . ASP A 1 90 ? -5.115 -3.338 7.461 1.00 92.94 90 ASP A N 1
ATOM 699 C CA . ASP A 1 90 ? -5.695 -4.652 7.769 1.00 92.94 90 ASP A CA 1
ATOM 700 C C . ASP A 1 90 ? -6.302 -5.307 6.521 1.00 92.94 90 ASP A C 1
ATOM 702 O O . ASP A 1 90 ? -5.996 -6.460 6.199 1.00 92.94 90 ASP A O 1
ATOM 706 N N . ILE A 1 91 ? -7.083 -4.550 5.743 1.00 92.25 91 ILE A N 1
ATOM 707 C CA . ILE A 1 91 ? -7.659 -5.033 4.482 1.00 92.25 91 ILE A CA 1
ATOM 708 C C . ILE A 1 91 ? -6.554 -5.421 3.492 1.00 92.25 91 ILE A C 1
ATOM 710 O O . ILE A 1 91 ? -6.614 -6.501 2.900 1.00 92.25 91 ILE A O 1
ATOM 714 N N . SER A 1 92 ? -5.533 -4.575 3.320 1.00 92.62 92 SER A N 1
ATOM 715 C CA . SER A 1 92 ? -4.430 -4.843 2.389 1.00 92.62 92 SER A CA 1
ATOM 716 C C . SER A 1 92 ? -3.671 -6.110 2.770 1.00 92.62 92 SER A C 1
ATOM 718 O O . SER A 1 92 ? -3.402 -6.950 1.911 1.00 92.62 92 SER A O 1
ATOM 720 N N . ASN A 1 93 ? -3.378 -6.297 4.058 1.00 93.62 93 ASN A N 1
ATOM 721 C CA . ASN A 1 93 ? -2.740 -7.514 4.533 1.00 93.62 93 ASN A CA 1
ATOM 722 C C . ASN A 1 93 ? -3.598 -8.741 4.228 1.00 93.62 93 ASN A C 1
ATOM 724 O O . ASN A 1 93 ? -3.115 -9.673 3.597 1.00 93.62 93 ASN A O 1
ATOM 728 N N . ARG A 1 94 ? -4.883 -8.734 4.589 1.00 90.00 94 ARG A N 1
ATOM 729 C CA . ARG A 1 94 ? -5.777 -9.883 4.359 1.00 90.00 94 ARG A CA 1
ATOM 730 C C . ARG A 1 94 ? -5.932 -10.249 2.888 1.00 90.00 94 ARG A C 1
ATOM 732 O O . ARG A 1 94 ? -6.131 -11.421 2.577 1.00 90.00 94 ARG A O 1
ATOM 739 N N . LEU A 1 95 ? -5.875 -9.263 1.997 1.00 88.88 95 LEU A N 1
ATOM 740 C CA . LEU A 1 95 ? -6.017 -9.484 0.562 1.00 88.88 95 LEU A CA 1
ATOM 741 C C . LEU A 1 95 ? -4.731 -9.971 -0.100 1.00 88.88 95 LEU A C 1
ATOM 743 O O . LEU A 1 95 ? -4.805 -10.813 -0.994 1.00 88.88 95 LEU A O 1
ATOM 747 N N . PHE A 1 96 ? -3.579 -9.430 0.296 1.00 90.19 96 PHE A N 1
ATOM 748 C CA . PHE A 1 96 ? -2.351 -9.570 -0.491 1.00 90.19 96 PHE A CA 1
ATOM 749 C C . PHE A 1 96 ? -1.237 -10.359 0.196 1.00 90.19 96 PHE A C 1
ATOM 751 O O . PHE A 1 96 ? -0.377 -10.881 -0.508 1.00 90.19 96 PHE A O 1
ATOM 758 N N . LEU A 1 97 ? -1.235 -10.457 1.528 1.00 92.94 97 LEU A N 1
ATOM 759 C CA . LEU A 1 97 ? -0.132 -11.069 2.278 1.00 92.94 97 LEU A CA 1
ATOM 760 C C . LEU A 1 97 ? -0.598 -12.184 3.225 1.00 92.94 97 LEU A C 1
ATOM 762 O O . LEU A 1 97 ? -0.014 -13.261 3.237 1.00 92.94 97 LEU A O 1
ATOM 766 N N . GLY A 1 98 ? -1.676 -11.957 3.974 1.00 92.44 98 GLY A N 1
ATOM 767 C CA . GLY A 1 98 ? -2.352 -12.960 4.794 1.00 92.44 98 GLY A CA 1
ATOM 768 C C . GLY A 1 98 ? -1.565 -13.397 6.028 1.00 92.44 98 GLY A C 1
ATOM 769 O O . GLY A 1 98 ? -1.748 -14.526 6.477 1.00 92.44 98 GLY A O 1
ATOM 770 N N . VAL A 1 99 ? -0.697 -12.538 6.575 1.00 95.69 99 VAL A N 1
ATOM 771 C CA . VAL A 1 99 ? 0.176 -12.885 7.711 1.00 95.69 99 VAL A CA 1
ATOM 772 C C . VAL A 1 99 ? -0.220 -12.149 8.994 1.00 95.69 99 VAL A C 1
ATOM 774 O O . VAL A 1 99 ? -0.779 -11.051 8.927 1.00 95.69 99 VAL A O 1
ATOM 777 N N . PRO A 1 100 ? 0.070 -12.710 10.180 1.00 94.56 100 PRO A N 1
ATOM 778 C CA . PRO A 1 100 ? -0.063 -11.979 11.435 1.00 94.56 100 PRO A CA 1
ATOM 779 C C . PRO A 1 100 ? 0.838 -10.739 11.445 1.00 94.56 100 PRO A C 1
ATOM 781 O O . PRO A 1 100 ? 2.011 -10.821 11.082 1.00 94.56 100 PRO A O 1
ATOM 784 N N . LEU A 1 101 ? 0.304 -9.598 11.881 1.00 92.69 101 LEU A N 1
ATOM 785 C CA . LEU A 1 101 ? 1.056 -8.351 11.999 1.00 92.69 101 LEU A CA 1
ATOM 786 C C . LEU A 1 101 ? 0.620 -7.533 13.213 1.00 92.69 101 LEU A C 1
ATOM 788 O O . LEU A 1 101 ? -0.520 -7.624 13.665 1.00 92.69 101 LEU A O 1
ATOM 792 N N . ASN A 1 102 ? 1.546 -6.728 13.732 1.00 94.25 102 ASN A N 1
ATOM 793 C CA . ASN A 1 102 ? 1.236 -5.697 14.711 1.00 94.25 102 ASN A CA 1
ATOM 794 C C . ASN A 1 102 ? 0.835 -4.426 13.958 1.00 94.25 102 ASN A C 1
ATOM 796 O O . ASN A 1 102 ? 1.686 -3.725 13.413 1.00 94.25 102 ASN A O 1
ATOM 800 N N . GLU A 1 103 ? -0.465 -4.152 13.915 1.00 89.81 103 GLU A N 1
ATOM 801 C CA . GLU A 1 103 ? -1.024 -3.027 13.168 1.00 89.81 103 GLU A CA 1
ATOM 802 C C . GLU A 1 103 ? -0.469 -1.676 13.626 1.00 89.81 103 GLU A C 1
ATOM 804 O O . GLU A 1 103 ? -0.050 -0.883 12.790 1.00 89.81 103 GLU A O 1
ATOM 809 N N . LYS A 1 104 ? -0.404 -1.423 14.939 1.00 90.19 104 LYS A N 1
ATOM 810 C CA . LYS A 1 104 ? 0.058 -0.133 15.475 1.00 90.19 104 LYS A CA 1
ATOM 811 C C . LYS A 1 104 ? 1.514 0.145 15.103 1.00 90.19 104 LYS A C 1
ATOM 813 O O . LYS A 1 104 ? 1.837 1.239 14.648 1.00 90.19 104 LYS A O 1
ATOM 818 N N . ASP A 1 105 ? 2.379 -0.856 15.258 1.00 95.44 105 ASP A N 1
ATOM 819 C CA . ASP A 1 105 ? 3.795 -0.751 14.886 1.00 95.44 105 ASP A CA 1
ATOM 820 C C . ASP A 1 105 ? 3.971 -0.564 13.371 1.00 95.44 105 ASP A C 1
ATOM 822 O O . ASP A 1 105 ? 4.720 0.306 12.922 1.00 95.44 105 ASP A O 1
ATOM 826 N N . LEU A 1 106 ? 3.233 -1.332 12.564 1.00 96.00 106 LEU A N 1
ATOM 827 C CA . LEU A 1 106 ? 3.304 -1.226 11.110 1.00 96.00 106 LEU A CA 1
ATOM 828 C C . LEU A 1 106 ? 2.793 0.130 10.606 1.00 96.00 106 LEU A C 1
ATOM 830 O O . LEU A 1 106 ? 3.408 0.709 9.715 1.00 96.00 106 LEU A O 1
ATOM 834 N N . LEU A 1 107 ? 1.715 0.662 11.185 1.00 94.94 107 LEU A N 1
ATOM 835 C CA . LEU A 1 107 ? 1.182 1.981 10.842 1.00 94.94 107 LEU A CA 1
ATOM 836 C C . LEU A 1 107 ? 2.204 3.090 11.085 1.00 94.94 107 LEU A C 1
ATOM 838 O O . LEU A 1 107 ? 2.401 3.930 10.208 1.00 94.94 107 LEU A O 1
ATOM 842 N N . MET A 1 108 ? 2.895 3.057 12.227 1.00 95.56 108 MET A N 1
ATOM 843 C CA . MET A 1 108 ? 3.966 4.010 12.526 1.00 95.56 108 MET A CA 1
ATOM 844 C C . MET A 1 108 ? 5.117 3.901 11.525 1.00 95.56 108 MET A C 1
ATOM 846 O O . MET A 1 108 ? 5.599 4.912 11.020 1.00 95.56 108 MET A O 1
ATOM 850 N N . LYS A 1 109 ? 5.532 2.678 11.178 1.00 96.75 109 LYS A N 1
ATOM 851 C CA . LYS A 1 109 ? 6.593 2.449 10.185 1.00 96.75 109 LYS A CA 1
ATOM 852 C C . LYS A 1 109 ? 6.200 2.926 8.791 1.00 96.75 109 LYS A C 1
ATOM 854 O O . LYS A 1 109 ? 7.020 3.534 8.110 1.00 96.75 109 LYS A O 1
ATOM 859 N N . ILE A 1 110 ? 4.956 2.681 8.378 1.00 97.12 110 ILE A N 1
ATOM 860 C CA . ILE A 1 110 ? 4.420 3.179 7.109 1.00 97.12 110 ILE A CA 1
ATOM 861 C C . ILE A 1 110 ? 4.404 4.707 7.121 1.00 97.12 110 ILE A C 1
ATOM 863 O O . ILE A 1 110 ? 4.880 5.310 6.167 1.00 97.12 110 ILE A O 1
ATOM 867 N N . HIS A 1 111 ? 3.909 5.337 8.189 1.00 95.44 111 HIS A N 1
ATOM 868 C CA . HIS A 1 111 ? 3.899 6.794 8.293 1.00 95.44 111 HIS A CA 1
ATOM 869 C C . HIS A 1 111 ? 5.310 7.375 8.153 1.00 95.44 111 HIS A C 1
ATOM 871 O O . HIS A 1 111 ? 5.529 8.213 7.286 1.00 95.44 111 HIS A O 1
ATOM 877 N N . ASN A 1 112 ? 6.280 6.840 8.899 1.00 96.19 112 ASN A N 1
ATOM 878 C CA . ASN A 1 112 ? 7.673 7.279 8.821 1.00 96.19 112 ASN A CA 1
ATOM 879 C C . ASN A 1 112 ? 8.270 7.089 7.417 1.00 96.19 112 ASN A C 1
ATOM 881 O O . ASN A 1 112 ? 9.010 7.946 6.949 1.00 96.19 112 ASN A O 1
ATOM 885 N N . TYR A 1 113 ? 7.930 5.996 6.725 1.00 97.31 113 TYR A N 1
ATOM 886 C CA . TYR A 1 113 ? 8.375 5.752 5.350 1.00 97.31 113 TYR A CA 1
ATOM 887 C C . TYR A 1 113 ? 7.851 6.804 4.359 1.00 97.31 113 TYR A C 1
ATOM 889 O O . TYR A 1 113 ? 8.550 7.133 3.408 1.00 97.31 113 TYR A O 1
ATOM 897 N N . PHE A 1 114 ? 6.638 7.328 4.567 1.00 95.38 114 PHE A N 1
ATOM 898 C CA . PHE A 1 114 ? 6.059 8.368 3.708 1.00 95.38 114 PHE A CA 1
ATOM 899 C C . PHE A 1 114 ? 6.535 9.791 4.041 1.00 95.38 114 PHE A C 1
ATOM 901 O O . PHE A 1 114 ? 6.453 10.651 3.170 1.00 95.38 114 PHE A O 1
ATOM 908 N N . GLU A 1 115 ? 7.020 10.036 5.261 1.00 92.56 115 GLU A N 1
ATOM 909 C CA . GLU A 1 115 ? 7.594 11.328 5.683 1.00 92.56 115 GLU A CA 1
ATOM 910 C C . GLU A 1 115 ? 9.100 11.463 5.373 1.00 92.56 115 GLU A C 1
ATOM 912 O O . GLU A 1 115 ? 9.654 12.554 5.507 1.00 92.56 115 GLU A O 1
ATOM 917 N N . THR A 1 116 ? 9.767 10.365 4.991 1.00 76.56 116 THR A N 1
ATOM 918 C CA . THR A 1 116 ? 11.200 10.336 4.626 1.00 76.56 116 THR A CA 1
ATOM 919 C C . THR A 1 116 ? 11.436 10.906 3.229 1.00 76.56 116 THR A C 1
ATOM 921 O O . THR A 1 116 ? 12.406 11.684 3.068 1.00 76.56 116 THR A O 1
#

Radius of gyration: 17.78 Å; chains: 1; bounding box: 38×28×52 Å

pLDDT: mean 91.6, std 6.34, range [59.69, 97.88]

Foldseek 3Di:
DDPVPQADDDDQVVCVVLVNDCDDQPHDRPNVSNVVRVVVVVVLCDDPLVVVLVVLLVVLLVVLVVVQVVQADPVRDHPVVLSVLLSVVVSCCVSPPNDDDDSVVVSVVVVVSVVD

Organism: Anabas testudineus (NCBI:txid64144)